Protein AF-A0A7R9GIS4-F1 (afdb_monomer)

Structure (mmCIF, N/CA/C/O backbone):
data_AF-A0A7R9GIS4-F1
#
_entry.id   AF-A0A7R9GIS4-F1
#
loop_
_atom_site.group_PDB
_atom_site.id
_atom_site.type_symbol
_atom_site.label_atom_id
_atom_site.label_alt_id
_atom_site.label_comp_id
_atom_site.label_asym_id
_atom_site.label_entity_id
_atom_site.label_seq_id
_atom_site.pdbx_PDB_ins_code
_atom_site.Cartn_x
_atom_site.Cartn_y
_atom_site.Cartn_z
_atom_site.occupancy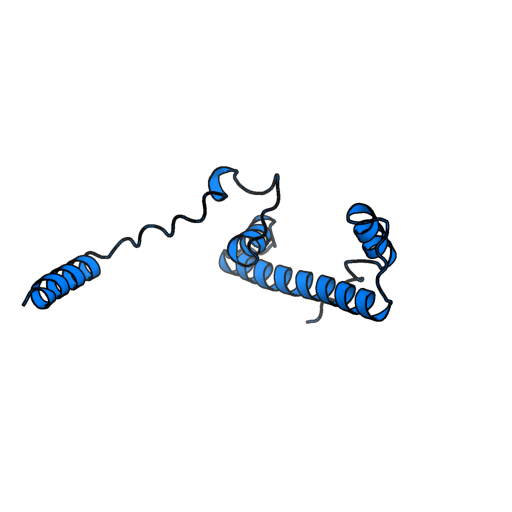
_atom_site.B_iso_or_equiv
_atom_site.auth_seq_id
_atom_site.auth_comp_id
_atom_site.auth_asym_id
_atom_site.auth_atom_id
_atom_site.pdbx_PDB_model_num
ATOM 1 N N . MET A 1 1 ? -15.256 -0.413 -6.685 1.00 41.69 1 MET A N 1
ATOM 2 C CA . MET A 1 1 ? -14.895 0.785 -7.463 1.00 41.69 1 MET A CA 1
ATOM 3 C C . MET A 1 1 ? -13.397 0.725 -7.623 1.00 41.69 1 MET A C 1
ATOM 5 O O . MET A 1 1 ? -12.714 0.930 -6.634 1.00 41.69 1 MET A O 1
ATOM 9 N N . GLY A 1 2 ? -12.916 0.296 -8.792 1.00 46.22 2 GLY A N 1
ATOM 10 C CA . GLY A 1 2 ? -11.483 0.305 -9.073 1.00 46.22 2 GLY A CA 1
ATOM 11 C C . GLY A 1 2 ? -11.052 1.757 -9.157 1.00 46.22 2 GLY A C 1
ATOM 12 O O . GLY A 1 2 ? -11.556 2.495 -10.004 1.00 46.22 2 GLY A O 1
ATOM 13 N N . LEU A 1 3 ? -10.218 2.191 -8.221 1.00 51.59 3 LEU A N 1
ATOM 14 C CA . LEU A 1 3 ? -9.534 3.460 -8.360 1.00 51.59 3 LEU A CA 1
ATOM 15 C C . LEU A 1 3 ? -8.560 3.235 -9.516 1.00 51.59 3 LEU A C 1
ATOM 17 O O . LEU A 1 3 ? -7.612 2.474 -9.379 1.00 51.59 3 LEU A O 1
ATOM 21 N N . CYS A 1 4 ? -8.835 3.805 -10.690 1.00 50.09 4 CYS A N 1
ATOM 22 C CA . CYS A 1 4 ? -7.847 3.862 -11.762 1.00 50.09 4 CYS A CA 1
ATOM 23 C C . CYS A 1 4 ? -6.740 4.821 -11.313 1.00 50.09 4 CYS A C 1
ATOM 25 O O . CYS A 1 4 ? -6.724 5.985 -11.709 1.00 50.09 4 CYS A O 1
ATOM 27 N N . PHE A 1 5 ? -5.877 4.356 -10.415 1.00 55.81 5 PHE A N 1
ATOM 28 C CA . PHE A 1 5 ? -4.623 5.018 -10.126 1.00 55.81 5 PHE A CA 1
ATOM 29 C C . PHE A 1 5 ? -3.729 4.888 -11.360 1.00 55.81 5 PHE A C 1
ATOM 31 O O . PHE A 1 5 ? -3.670 3.846 -12.015 1.00 55.81 5 PHE A O 1
ATOM 38 N N . GLU A 1 6 ? -3.049 5.978 -11.698 1.00 67.62 6 GLU A N 1
ATOM 39 C CA . GLU A 1 6 ? -1.803 5.895 -12.452 1.00 67.62 6 GLU A CA 1
ATOM 40 C C . GLU A 1 6 ? -0.885 4.903 -11.714 1.00 67.62 6 GLU A C 1
ATOM 42 O O . GLU A 1 6 ? -0.854 4.949 -10.482 1.00 67.62 6 GLU A O 1
ATOM 47 N N . LYS A 1 7 ? -0.219 3.978 -12.434 1.00 77.62 7 LYS A N 1
ATOM 48 C CA . LYS A 1 7 ? 0.615 2.919 -11.823 1.00 77.62 7 LYS A CA 1
ATOM 49 C C . LYS A 1 7 ? 1.452 3.514 -10.688 1.00 77.62 7 LYS A C 1
ATOM 51 O O . LYS A 1 7 ? 2.202 4.466 -10.921 1.00 77.62 7 LYS A O 1
ATOM 56 N N . VAL A 1 8 ? 1.336 2.959 -9.479 1.00 87.62 8 VAL A N 1
ATOM 57 C CA . VAL A 1 8 ? 1.980 3.545 -8.287 1.00 87.62 8 VAL A CA 1
ATOM 58 C C . VAL A 1 8 ? 3.502 3.435 -8.386 1.00 87.62 8 VAL A C 1
ATOM 60 O O . VAL A 1 8 ? 4.241 4.275 -7.869 1.00 87.62 8 VAL A O 1
ATOM 63 N N . LEU A 1 9 ? 3.970 2.414 -9.104 1.00 93.06 9 LEU A N 1
ATOM 64 C CA . LEU A 1 9 ? 5.369 2.184 -9.410 1.00 93.06 9 LEU A CA 1
ATOM 65 C C . LEU A 1 9 ? 5.576 2.148 -10.928 1.00 93.06 9 LEU A C 1
ATOM 67 O O . LEU A 1 9 ? 4.834 1.496 -11.660 1.00 93.06 9 LEU A O 1
ATOM 71 N N . THR A 1 10 ? 6.609 2.834 -11.416 1.00 93.75 10 THR A N 1
ATOM 72 C CA . THR A 1 10 ? 7.022 2.745 -12.823 1.00 93.75 10 THR A CA 1
ATOM 73 C C . THR A 1 10 ? 8.146 1.729 -12.989 1.00 93.75 10 THR A C 1
ATOM 75 O O . THR A 1 10 ? 8.931 1.497 -12.069 1.00 93.75 10 THR A O 1
ATOM 78 N N . ARG A 1 11 ? 8.274 1.167 -14.196 1.00 93.62 11 ARG A N 1
ATOM 79 C CA . ARG A 1 11 ? 9.338 0.210 -14.545 1.00 93.62 11 ARG A CA 1
ATOM 80 C C . ARG A 1 11 ? 10.734 0.773 -14.265 1.00 93.62 11 ARG A C 1
ATOM 82 O O . ARG A 1 11 ? 11.561 0.115 -13.650 1.00 93.62 11 ARG A O 1
ATOM 89 N N . THR A 1 12 ? 10.955 2.042 -14.613 1.00 94.44 12 THR A N 1
ATOM 90 C CA . THR A 1 12 ? 12.212 2.749 -14.327 1.00 94.44 12 THR A CA 1
ATOM 91 C C . THR A 1 12 ? 12.509 2.804 -12.829 1.00 94.44 12 THR A C 1
ATOM 93 O O . THR A 1 12 ? 13.623 2.503 -12.422 1.00 94.44 12 THR A O 1
ATOM 96 N N . ARG A 1 13 ? 11.512 3.125 -11.992 1.00 95.12 13 ARG A N 1
ATOM 97 C CA . ARG A 1 13 ? 11.702 3.178 -10.535 1.00 95.12 13 ARG A CA 1
ATOM 98 C C . ARG A 1 13 ? 11.937 1.806 -9.916 1.00 95.12 13 ARG A C 1
ATOM 100 O O . ARG A 1 13 ? 12.720 1.712 -8.978 1.00 95.12 13 ARG A O 1
ATOM 107 N N . LEU A 1 14 ? 11.294 0.762 -10.438 1.00 95.88 14 LEU A N 1
ATOM 108 C CA . LEU A 1 14 ? 11.553 -0.614 -10.013 1.00 95.88 14 LEU A CA 1
ATOM 109 C C . LEU A 1 14 ? 13.010 -1.015 -10.297 1.00 95.88 14 LEU A C 1
ATOM 111 O O . LEU A 1 14 ? 13.672 -1.569 -9.425 1.00 95.88 14 LEU A O 1
ATOM 115 N N . GLN A 1 15 ? 13.525 -0.683 -11.482 1.00 95.06 15 GLN A N 1
ATOM 116 C CA . GLN A 1 15 ? 14.914 -0.961 -11.860 1.00 95.06 15 GLN A CA 1
ATOM 117 C C . GLN A 1 15 ? 15.922 -0.142 -11.045 1.00 95.06 15 GLN A C 1
ATOM 119 O O . GLN A 1 15 ? 16.963 -0.668 -10.653 1.00 95.06 15 GLN A O 1
ATOM 124 N N . ASP A 1 16 ? 15.615 1.126 -10.758 1.00 95.44 16 ASP A N 1
ATOM 125 C CA . ASP A 1 16 ? 16.436 1.955 -9.871 1.00 95.44 16 ASP A CA 1
ATOM 126 C C . ASP A 1 16 ? 16.511 1.338 -8.463 1.00 95.44 16 ASP A C 1
ATOM 128 O O . ASP A 1 16 ? 17.602 1.193 -7.916 1.00 95.44 16 ASP A O 1
ATOM 132 N N . LEU A 1 17 ? 15.372 0.892 -7.916 1.00 95.62 17 LEU A N 1
ATOM 133 C CA . LEU A 1 17 ? 15.307 0.233 -6.610 1.00 95.62 17 LEU A CA 1
ATOM 134 C C . LEU A 1 17 ? 16.097 -1.082 -6.587 1.00 95.62 17 LEU A C 1
ATOM 136 O O . LEU A 1 17 ? 16.805 -1.354 -5.620 1.00 95.62 17 LEU A O 1
ATOM 140 N N . LEU A 1 18 ? 16.006 -1.890 -7.648 1.00 96.19 18 LEU A N 1
ATOM 141 C CA . LEU A 1 18 ? 16.783 -3.124 -7.757 1.00 96.19 18 LEU A CA 1
ATOM 142 C C . LEU A 1 18 ? 18.283 -2.831 -7.689 1.00 96.19 18 LEU A C 1
ATOM 144 O O . LEU A 1 18 ? 18.987 -3.482 -6.926 1.00 96.19 18 LEU A O 1
ATOM 148 N N . ARG A 1 19 ? 18.758 -1.806 -8.407 1.00 95.69 19 ARG A N 1
ATOM 149 C CA . ARG A 1 19 ? 20.177 -1.417 -8.414 1.00 95.69 19 ARG A CA 1
ATOM 150 C C . ARG A 1 19 ? 20.680 -0.907 -7.068 1.00 95.69 19 ARG A C 1
ATOM 152 O O . ARG A 1 19 ? 21.860 -1.073 -6.772 1.00 95.69 19 ARG A O 1
ATOM 159 N N . GLU A 1 20 ? 19.819 -0.271 -6.275 1.00 96.19 20 GLU A N 1
ATOM 160 C CA . GLU A 1 20 ? 20.156 0.141 -4.907 1.00 96.19 20 GLU A CA 1
ATOM 161 C C . GLU A 1 20 ? 20.354 -1.064 -3.971 1.00 96.19 20 GLU A C 1
ATOM 163 O O . GLU A 1 20 ? 21.141 -0.978 -3.027 1.00 96.19 20 GLU A O 1
ATOM 168 N N . ILE A 1 21 ? 19.671 -2.183 -4.238 1.00 95.31 21 ILE A N 1
ATOM 169 C CA . ILE A 1 21 ? 19.758 -3.421 -3.451 1.00 95.31 21 ILE A CA 1
ATOM 170 C C . ILE A 1 21 ? 20.905 -4.310 -3.949 1.00 95.31 21 ILE A C 1
ATOM 172 O O . ILE A 1 21 ? 21.764 -4.703 -3.159 1.00 95.31 21 ILE A O 1
ATOM 176 N N . ASP A 1 22 ? 20.916 -4.623 -5.245 1.00 95.31 22 ASP A N 1
ATOM 177 C CA . ASP A 1 22 ? 21.962 -5.384 -5.926 1.00 95.31 22 ASP A CA 1
ATOM 178 C C . ASP A 1 22 ? 22.162 -4.861 -7.364 1.00 95.31 22 ASP A C 1
ATOM 180 O O . ASP A 1 22 ? 21.307 -5.060 -8.230 1.00 95.31 22 ASP A O 1
ATOM 184 N N . PRO A 1 23 ? 23.302 -4.214 -7.668 1.00 94.38 23 PRO A N 1
ATOM 185 C CA . PRO A 1 23 ? 23.565 -3.661 -8.992 1.00 94.38 23 PRO A CA 1
ATOM 186 C C . PRO A 1 23 ? 23.832 -4.714 -10.080 1.00 94.38 23 PRO A C 1
ATOM 188 O O . PRO A 1 23 ? 23.896 -4.343 -11.252 1.00 94.38 23 PRO A O 1
ATOM 191 N N . ASN A 1 24 ? 24.036 -5.990 -9.730 1.00 94.50 24 ASN A N 1
ATOM 192 C CA . ASN A 1 24 ? 24.325 -7.049 -10.705 1.00 94.50 24 ASN A CA 1
ATOM 193 C C . ASN A 1 24 ? 23.078 -7.838 -11.126 1.00 94.50 24 ASN A C 1
ATOM 195 O O . ASN A 1 24 ? 23.111 -8.534 -12.145 1.00 94.50 24 ASN A O 1
ATOM 199 N N . GLU A 1 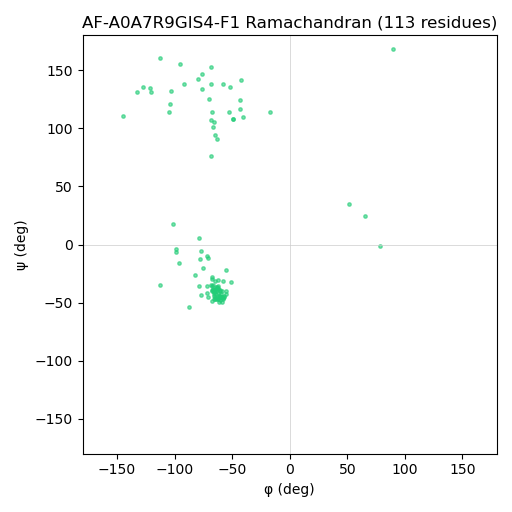25 ? 21.992 -7.729 -10.365 1.00 93.75 25 GLU A N 1
ATOM 200 C CA . GLU A 1 25 ? 20.756 -8.462 -10.613 1.00 93.75 25 GLU A CA 1
ATOM 201 C C . GLU A 1 25 ? 19.926 -7.790 -11.717 1.00 93.75 25 GLU A C 1
ATOM 203 O O . GLU A 1 25 ? 19.868 -6.563 -11.825 1.00 93.75 25 GLU A O 1
ATOM 208 N N . HIS A 1 26 ? 19.277 -8.604 -12.550 1.00 92.75 26 HIS A N 1
ATOM 209 C CA . HIS A 1 26 ? 18.383 -8.148 -13.613 1.00 92.75 26 HIS A CA 1
ATOM 210 C C . HIS A 1 26 ? 17.091 -8.959 -13.555 1.00 92.75 26 HIS A C 1
ATOM 212 O O . HIS A 1 26 ? 17.132 -10.185 -13.492 1.00 92.75 26 HIS A O 1
ATOM 218 N N . LEU A 1 27 ? 15.951 -8.273 -13.582 1.00 94.19 27 LEU A N 1
ATOM 219 C CA . LEU A 1 27 ? 14.643 -8.917 -13.604 1.00 94.19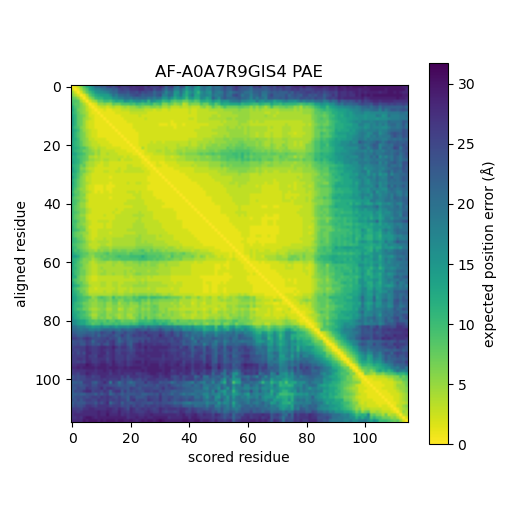 27 LEU A CA 1
ATOM 220 C C . LEU A 1 27 ? 14.190 -9.121 -15.049 1.00 94.19 27 LEU A C 1
ATOM 222 O O . LEU A 1 27 ? 14.327 -8.224 -15.880 1.00 94.19 27 LEU A O 1
ATOM 226 N N . ASP A 1 28 ? 13.620 -10.290 -15.328 1.00 96.00 28 ASP A N 1
ATOM 227 C CA . ASP A 1 28 ? 12.938 -10.545 -16.594 1.00 96.00 28 ASP A CA 1
ATOM 228 C C . ASP A 1 28 ? 11.646 -9.719 -16.686 1.00 96.00 28 ASP A C 1
ATOM 230 O O . ASP A 1 28 ? 10.996 -9.434 -15.674 1.00 96.00 28 ASP A O 1
ATOM 234 N N . ASP A 1 29 ? 11.221 -9.398 -17.910 1.00 95.19 29 ASP A N 1
ATOM 235 C CA . ASP A 1 29 ? 10.051 -8.546 -18.154 1.00 95.19 29 ASP A CA 1
ATOM 236 C C . ASP A 1 29 ? 8.768 -9.060 -17.484 1.00 95.19 29 ASP A C 1
ATOM 238 O O . ASP A 1 29 ? 7.998 -8.271 -16.932 1.00 95.19 29 ASP A O 1
ATOM 242 N N . ASP A 1 30 ? 8.551 -10.376 -17.497 1.00 95.44 30 ASP A N 1
ATOM 243 C CA . ASP A 1 30 ? 7.383 -11.003 -16.873 1.00 95.44 30 ASP A CA 1
ATOM 244 C C . ASP A 1 30 ? 7.411 -10.853 -15.344 1.00 95.44 30 ASP A C 1
ATOM 246 O O . ASP A 1 30 ? 6.372 -10.668 -14.707 1.00 95.44 30 ASP A O 1
ATOM 250 N N . VAL A 1 31 ? 8.603 -10.898 -14.741 1.00 96.31 31 VAL A N 1
ATOM 251 C CA . VAL A 1 31 ? 8.783 -10.731 -13.293 1.00 96.31 31 VAL A CA 1
ATOM 252 C C . VAL A 1 31 ? 8.551 -9.277 -12.900 1.00 96.31 31 VAL A C 1
ATOM 254 O O . VAL A 1 31 ? 7.874 -9.015 -11.904 1.00 96.31 31 VAL A O 1
ATOM 257 N N . GLU A 1 32 ? 9.055 -8.330 -13.695 1.00 95.19 32 GLU A N 1
ATOM 258 C CA . GLU A 1 32 ? 8.794 -6.907 -13.481 1.00 95.19 32 GLU A CA 1
ATOM 259 C C . GLU A 1 32 ? 7.290 -6.608 -13.503 1.00 95.19 32 GLU A C 1
ATOM 261 O O . GLU A 1 32 ? 6.793 -5.953 -12.589 1.00 95.19 32 GLU A O 1
ATOM 266 N N . GLU A 1 33 ? 6.532 -7.127 -14.476 1.00 94.50 33 GLU A N 1
ATOM 267 C CA . GLU A 1 33 ? 5.078 -6.908 -14.524 1.00 94.50 33 GLU A CA 1
ATOM 268 C C . GLU A 1 33 ? 4.350 -7.501 -13.310 1.00 94.50 33 GLU A C 1
ATOM 270 O O . GLU A 1 33 ? 3.446 -6.864 -12.764 1.00 94.50 33 GLU A O 1
ATOM 275 N N . VAL A 1 34 ? 4.766 -8.679 -12.831 1.00 96.19 34 VAL A N 1
ATOM 276 C CA . VAL A 1 34 ? 4.195 -9.280 -11.615 1.00 96.19 34 VAL A CA 1
ATOM 277 C C . VAL A 1 34 ? 4.476 -8.416 -10.385 1.00 96.19 34 VAL A C 1
ATOM 279 O O . VAL A 1 34 ? 3.575 -8.208 -9.571 1.00 96.19 34 VAL A O 1
ATOM 282 N N . LEU A 1 35 ? 5.692 -7.883 -10.243 1.00 95.88 35 LEU A N 1
ATOM 283 C CA . LEU A 1 35 ? 6.052 -7.007 -9.124 1.00 95.88 35 LEU A CA 1
ATOM 284 C C . LEU A 1 35 ? 5.317 -5.665 -9.182 1.00 95.88 35 LEU A C 1
ATOM 286 O O . LEU A 1 35 ? 4.846 -5.186 -8.150 1.00 95.88 35 LEU A O 1
ATOM 290 N N . LEU A 1 36 ? 5.171 -5.082 -10.374 1.00 94.38 36 LEU A N 1
ATOM 291 C CA . LEU A 1 36 ? 4.387 -3.863 -10.579 1.00 94.38 36 LEU A CA 1
ATOM 292 C C . LEU A 1 36 ? 2.922 -4.086 -10.181 1.00 94.38 36 LEU A C 1
ATOM 294 O O . LEU A 1 36 ? 2.376 -3.314 -9.396 1.00 94.38 36 LEU A O 1
ATOM 298 N N . GLN A 1 37 ? 2.312 -5.183 -10.638 1.00 93.81 37 GLN A N 1
ATOM 299 C CA . GLN A 1 37 ? 0.940 -5.526 -10.264 1.00 93.81 37 GLN A CA 1
ATOM 300 C C . GLN A 1 37 ? 0.804 -5.804 -8.762 1.00 93.81 37 GLN A C 1
ATOM 302 O O . GLN A 1 37 ? -0.199 -5.438 -8.149 1.00 93.81 37 GLN A O 1
ATOM 307 N N . ALA A 1 38 ? 1.799 -6.451 -8.151 1.00 94.94 38 ALA A N 1
ATOM 308 C CA . ALA A 1 38 ? 1.815 -6.691 -6.713 1.00 94.94 38 ALA A CA 1
ATOM 309 C C . ALA A 1 38 ? 1.878 -5.377 -5.919 1.00 94.94 38 ALA A C 1
ATOM 311 O O . ALA A 1 38 ? 1.199 -5.262 -4.900 1.00 94.94 38 ALA A O 1
ATOM 312 N N . ALA A 1 39 ?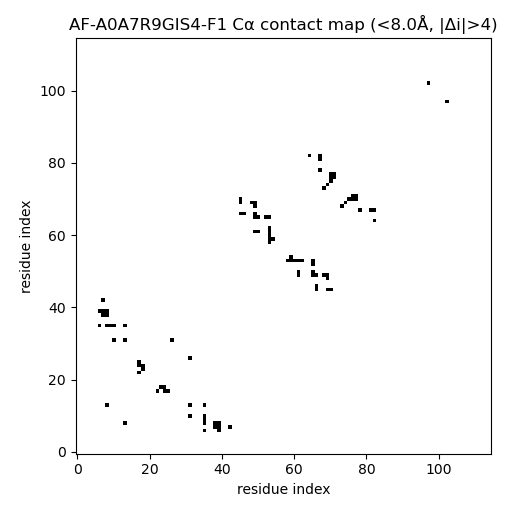 2.640 -4.386 -6.391 1.00 94.94 39 ALA A N 1
ATOM 313 C CA . ALA A 1 39 ? 2.707 -3.063 -5.776 1.00 94.94 39 ALA A CA 1
ATOM 314 C C . ALA A 1 39 ? 1.364 -2.323 -5.859 1.00 94.94 39 ALA A C 1
ATOM 316 O O . ALA A 1 39 ? 0.903 -1.789 -4.849 1.00 94.94 39 ALA A O 1
ATOM 317 N N . ASP A 1 40 ? 0.708 -2.344 -7.022 1.00 93.31 40 ASP A N 1
ATOM 318 C CA . ASP A 1 40 ? -0.613 -1.730 -7.190 1.00 93.31 40 ASP A CA 1
ATOM 319 C C . ASP A 1 40 ? -1.655 -2.407 -6.274 1.00 93.31 40 ASP A C 1
ATOM 321 O O . ASP A 1 40 ? -2.348 -1.735 -5.507 1.00 93.31 40 ASP A O 1
ATOM 325 N N . ASN A 1 41 ? -1.690 -3.746 -6.253 1.00 93.38 41 ASN A N 1
ATOM 326 C CA . ASN A 1 41 ? -2.588 -4.509 -5.376 1.00 93.38 41 ASN A CA 1
ATOM 327 C C . ASN A 1 41 ? -2.328 -4.226 -3.889 1.00 93.38 41 ASN A C 1
ATOM 329 O O . ASN A 1 41 ? -3.264 -4.128 -3.098 1.00 93.38 41 ASN A O 1
ATOM 333 N N . PHE A 1 42 ? -1.059 -4.100 -3.496 1.00 94.06 42 PHE A N 1
ATOM 334 C CA . PHE A 1 42 ? -0.683 -3.781 -2.123 1.00 94.06 42 PHE A CA 1
ATOM 335 C C . PHE A 1 42 ? -1.251 -2.427 -1.687 1.00 94.06 42 PHE A C 1
ATOM 337 O O . PHE A 1 42 ? -1.796 -2.310 -0.589 1.00 94.06 42 PHE A O 1
ATOM 344 N N . VAL A 1 43 ? -1.150 -1.410 -2.545 1.00 93.81 43 VAL A N 1
ATOM 345 C CA . VAL A 1 43 ? -1.662 -0.066 -2.253 1.00 93.81 43 VAL A CA 1
ATOM 346 C C . VAL A 1 43 ? -3.181 -0.093 -2.128 1.00 93.81 43 VAL A C 1
ATOM 348 O O . VAL A 1 43 ? -3.706 0.425 -1.144 1.00 93.81 43 VAL A O 1
ATOM 351 N N . ASP A 1 44 ? -3.881 -0.744 -3.056 1.00 93.12 44 ASP A N 1
ATOM 352 C CA . ASP A 1 44 ? -5.340 -0.874 -3.003 1.00 93.12 44 ASP A CA 1
ATOM 353 C C . ASP A 1 44 ? -5.809 -1.568 -1.716 1.00 93.12 44 ASP A C 1
ATOM 355 O O . ASP A 1 44 ? -6.715 -1.079 -1.031 1.00 93.12 44 ASP A O 1
ATOM 359 N N . ASP A 1 45 ? -5.147 -2.660 -1.332 1.00 94.00 45 ASP A N 1
ATOM 360 C CA . ASP A 1 45 ? -5.443 -3.391 -0.102 1.00 94.00 45 ASP A CA 1
ATOM 361 C C . ASP A 1 45 ? -5.218 -2.528 1.145 1.00 94.00 45 ASP A C 1
ATOM 363 O O . ASP A 1 45 ? -6.072 -2.479 2.040 1.00 94.00 45 ASP A O 1
ATOM 367 N N . VAL A 1 46 ? -4.083 -1.824 1.219 1.00 95.31 46 VAL A N 1
ATOM 368 C CA . VAL A 1 46 ? -3.755 -0.951 2.353 1.00 95.31 46 VAL A CA 1
ATOM 369 C C . VAL A 1 46 ? -4.750 0.199 2.451 1.00 95.31 46 VAL A C 1
ATOM 371 O O . VAL A 1 46 ? -5.283 0.455 3.533 1.00 95.31 46 VAL A O 1
ATOM 374 N N . ILE A 1 47 ? -5.045 0.870 1.337 1.00 94.94 47 ILE A N 1
ATOM 375 C CA . ILE A 1 47 ? -5.958 2.013 1.304 1.00 94.94 47 ILE A CA 1
ATOM 376 C C . ILE A 1 47 ? -7.382 1.583 1.637 1.00 94.94 47 ILE A C 1
ATOM 378 O O . ILE A 1 47 ? -8.045 2.273 2.414 1.00 94.94 47 ILE A O 1
ATOM 382 N N . SER A 1 48 ? -7.852 0.439 1.132 1.00 95.25 48 SER A N 1
ATOM 383 C CA . SER A 1 48 ? -9.186 -0.068 1.463 1.00 95.25 48 SER A CA 1
ATOM 384 C C . SER A 1 48 ? -9.329 -0.289 2.969 1.00 95.25 48 SER A C 1
ATOM 386 O O . SER A 1 48 ? -10.269 0.215 3.587 1.00 95.25 48 SER A O 1
ATOM 388 N N . ARG A 1 49 ? -8.362 -0.976 3.588 1.00 95.25 49 ARG A N 1
ATOM 389 C CA . ARG A 1 49 ? -8.383 -1.254 5.033 1.00 95.25 49 ARG A CA 1
ATOM 390 C C . ARG A 1 49 ? -8.226 0.016 5.867 1.00 95.25 49 ARG A C 1
ATOM 392 O O . ARG A 1 49 ? -8.914 0.174 6.873 1.00 95.25 49 ARG A O 1
ATOM 399 N N . ALA A 1 50 ? -7.370 0.940 5.442 1.00 95.81 50 ALA A N 1
ATOM 400 C CA . ALA A 1 50 ? -7.187 2.215 6.124 1.00 95.81 50 ALA A CA 1
ATOM 401 C C . ALA A 1 50 ? -8.455 3.089 6.036 1.00 95.81 50 ALA A C 1
ATOM 403 O O . ALA A 1 50 ? -8.862 3.695 7.025 1.00 95.81 50 ALA A O 1
ATOM 404 N N . CYS A 1 51 ? -9.159 3.089 4.900 1.00 96.50 51 CYS A N 1
ATOM 405 C CA . CYS A 1 51 ? -10.458 3.756 4.775 1.00 96.50 51 CYS A CA 1
ATOM 406 C C . CYS A 1 51 ? -11.517 3.147 5.702 1.00 96.50 51 CYS A C 1
ATOM 408 O O . CYS A 1 51 ? -12.348 3.876 6.249 1.00 96.50 51 CYS A O 1
ATOM 410 N N . ASP A 1 52 ? -11.503 1.829 5.898 1.00 96.00 52 ASP A N 1
ATOM 411 C CA . ASP A 1 52 ? -12.415 1.171 6.833 1.00 96.00 52 ASP A CA 1
ATOM 412 C C . ASP A 1 52 ? -12.105 1.541 8.291 1.00 96.00 52 ASP A C 1
ATOM 414 O O . ASP A 1 52 ? -13.031 1.770 9.074 1.00 96.00 52 ASP A O 1
ATOM 418 N N . LEU A 1 53 ? -10.828 1.714 8.647 1.00 95.38 53 LEU A N 1
ATOM 419 C CA . LEU A 1 53 ? -10.419 2.237 9.955 1.00 95.38 53 LEU A CA 1
ATOM 420 C C . LEU A 1 53 ? -10.841 3.698 10.164 1.00 95.38 53 LEU A C 1
ATOM 422 O O . LEU A 1 53 ? -11.413 4.022 11.210 1.00 95.38 53 LEU A O 1
ATOM 426 N N . ALA A 1 54 ? -10.656 4.552 9.154 1.00 96.81 54 ALA A N 1
ATOM 427 C CA . ALA A 1 54 ? -11.093 5.947 9.200 1.00 96.81 54 ALA A CA 1
ATOM 428 C C . ALA A 1 54 ? -12.605 6.040 9.472 1.00 96.81 54 ALA A C 1
ATOM 430 O O . ALA A 1 54 ? -13.050 6.766 10.367 1.00 96.81 54 ALA A O 1
ATOM 431 N N . LYS A 1 55 ? -13.405 5.221 8.774 1.00 96.38 55 LYS A N 1
ATOM 432 C CA . LYS A 1 55 ? -14.854 5.110 9.011 1.00 96.38 55 LYS A CA 1
ATOM 433 C C . LYS A 1 55 ? -15.174 4.552 10.398 1.00 96.38 55 LYS A C 1
ATOM 435 O O . LYS A 1 55 ? -16.105 5.035 11.040 1.00 96.38 55 LYS A O 1
ATOM 440 N N . HIS A 1 56 ? -14.420 3.562 10.881 1.00 95.81 56 HIS A N 1
ATOM 441 C CA . HIS A 1 56 ? -14.643 2.938 12.188 1.00 95.81 56 HIS A CA 1
ATOM 442 C C . HIS A 1 56 ? -14.516 3.945 13.343 1.00 95.81 56 HIS A C 1
ATOM 444 O O . HIS A 1 56 ? -15.343 3.945 14.257 1.00 95.81 56 HIS A O 1
ATOM 450 N N . ARG A 1 57 ? -13.553 4.874 13.276 1.00 94.31 57 ARG A N 1
ATOM 451 C CA . ARG A 1 57 ? -13.444 5.980 14.248 1.00 94.31 57 ARG A CA 1
ATOM 452 C C . ARG A 1 57 ? -14.421 7.137 13.996 1.00 94.31 57 ARG A C 1
ATOM 454 O O . ARG A 1 57 ? -14.377 8.128 14.720 1.00 94.31 57 ARG A O 1
ATOM 461 N N . LYS A 1 58 ? -15.329 6.996 13.020 1.00 95.00 58 LYS A N 1
ATOM 462 C CA . LYS A 1 58 ? -16.292 8.013 12.555 1.00 95.00 58 LYS A CA 1
ATOM 463 C C . LYS A 1 58 ? -15.627 9.238 11.910 1.00 95.00 58 LYS A C 1
ATOM 465 O O . LYS A 1 58 ? -16.214 10.318 11.900 1.00 95.00 58 LYS A O 1
ATOM 470 N N . GLY A 1 59 ? -14.415 9.073 11.381 1.00 93.81 59 GLY A N 1
ATOM 471 C CA . GLY A 1 59 ? -13.729 10.086 10.588 1.00 93.81 59 GLY A CA 1
ATOM 472 C C . GLY A 1 59 ? -14.308 10.174 9.176 1.00 93.81 59 GLY A C 1
ATOM 473 O O . GLY A 1 59 ? -14.750 9.180 8.600 1.00 93.81 59 GLY A O 1
ATOM 474 N N . THR A 1 60 ? -14.307 11.378 8.609 1.00 93.94 60 THR A N 1
ATOM 475 C CA . THR A 1 60 ? -14.686 11.634 7.207 1.00 93.94 60 THR A CA 1
ATOM 476 C C . THR A 1 60 ? -13.472 11.765 6.287 1.00 93.94 60 THR A C 1
ATOM 478 O O . THR A 1 60 ? -13.627 11.845 5.071 1.00 93.94 60 THR A O 1
ATOM 481 N N . THR A 1 61 ? -12.270 11.773 6.862 1.00 95.38 61 THR A N 1
ATOM 482 C CA . THR A 1 61 ? -10.989 11.943 6.177 1.00 95.38 61 THR A CA 1
ATOM 483 C C . THR A 1 61 ? -10.045 10.810 6.554 1.00 95.38 61 THR A C 1
ATOM 485 O O . THR A 1 61 ? -9.938 10.464 7.731 1.00 95.38 61 THR A O 1
ATOM 488 N N . LEU A 1 62 ? -9.350 10.254 5.562 1.00 95.12 62 LEU A N 1
ATOM 489 C CA . LEU A 1 62 ? -8.272 9.294 5.783 1.00 95.12 62 LEU A CA 1
ATOM 490 C C . LEU A 1 62 ? -7.067 10.019 6.396 1.00 95.12 62 LEU A C 1
ATOM 492 O O . LEU A 1 62 ? -6.586 10.998 5.826 1.00 95.12 62 LEU A O 1
ATOM 496 N N . GLU A 1 63 ? -6.579 9.550 7.541 1.00 93.56 63 GLU A N 1
ATOM 497 C CA . GLU A 1 63 ? -5.400 10.102 8.211 1.00 93.56 63 GLU A CA 1
ATOM 498 C C . GLU A 1 63 ? -4.231 9.113 8.198 1.00 93.56 63 GLU A C 1
ATOM 500 O O . GLU A 1 63 ? -4.402 7.902 8.062 1.00 93.56 63 GLU A O 1
ATOM 505 N N . ALA A 1 64 ? -3.013 9.625 8.403 1.00 92.44 64 ALA A N 1
ATOM 506 C CA . ALA A 1 64 ? -1.804 8.801 8.446 1.00 92.44 64 ALA A CA 1
ATOM 507 C C . ALA A 1 64 ? -1.866 7.703 9.525 1.00 92.44 64 ALA A C 1
ATOM 509 O O . ALA A 1 64 ? -1.324 6.621 9.326 1.00 92.44 64 ALA A O 1
ATOM 510 N N . GLN A 1 65 ? -2.556 7.954 10.644 1.00 91.12 65 GLN A N 1
ATOM 511 C CA . GLN A 1 65 ? -2.746 6.962 11.708 1.00 91.12 65 GLN A CA 1
ATOM 512 C C . GLN A 1 65 ? -3.532 5.734 11.228 1.00 91.12 65 GLN A C 1
ATOM 514 O O . GLN A 1 65 ? -3.214 4.618 11.632 1.00 91.12 65 GLN A O 1
ATOM 519 N N . ASP A 1 66 ? -4.509 5.925 10.334 1.00 94.00 66 ASP A N 1
ATOM 520 C CA . ASP A 1 66 ? -5.308 4.831 9.780 1.00 94.00 66 ASP A CA 1
ATOM 521 C C . ASP A 1 66 ? -4.422 3.898 8.930 1.00 94.00 66 ASP A C 1
ATOM 523 O O . ASP A 1 66 ? -4.517 2.677 9.030 1.00 94.00 66 ASP A O 1
ATOM 527 N N . VAL A 1 67 ? -3.500 4.470 8.145 1.00 94.69 67 VAL A N 1
ATOM 528 C CA . VAL A 1 67 ? -2.533 3.715 7.327 1.00 94.69 67 VAL A CA 1
ATOM 529 C C . VAL A 1 67 ? -1.481 3.027 8.198 1.00 94.69 67 VAL A C 1
ATOM 531 O O . VAL A 1 67 ? -1.203 1.842 8.010 1.00 94.69 67 VAL A O 1
ATOM 534 N N . LEU A 1 68 ? -0.919 3.739 9.181 1.00 92.50 68 LEU A N 1
ATOM 535 C CA . LEU A 1 68 ? 0.097 3.190 10.087 1.00 92.50 68 LEU A CA 1
ATOM 536 C C . LEU A 1 68 ? -0.418 1.971 10.853 1.00 92.50 68 LEU A C 1
ATOM 538 O O . LEU A 1 68 ? 0.308 0.986 10.976 1.00 92.50 68 LEU A O 1
ATOM 542 N N . LEU A 1 69 ? -1.678 1.999 11.295 1.00 90.81 69 LEU A N 1
ATOM 543 C CA . LEU A 1 69 ? -2.287 0.879 12.005 1.00 90.81 69 LEU A CA 1
ATOM 544 C C . LEU A 1 69 ? -2.406 -0.380 11.125 1.00 90.81 69 LEU A C 1
ATOM 546 O O . LEU A 1 69 ? -2.198 -1.490 11.618 1.00 90.81 69 LEU A O 1
ATOM 550 N N . VAL A 1 70 ? -2.686 -0.233 9.823 1.00 93.69 70 VAL A N 1
ATOM 551 C CA . VAL A 1 70 ? -2.689 -1.364 8.873 1.00 93.69 70 VAL A CA 1
ATOM 552 C C . VAL A 1 70 ? -1.276 -1.911 8.677 1.00 93.69 70 VAL A C 1
ATOM 554 O O . VAL A 1 70 ? -1.064 -3.121 8.790 1.00 93.69 70 VAL A O 1
ATOM 557 N N . LEU A 1 71 ? -0.305 -1.029 8.418 1.00 92.88 71 LEU A N 1
ATOM 558 C CA . LEU A 1 71 ? 1.083 -1.415 8.151 1.00 92.88 71 LEU A CA 1
ATOM 559 C C . LEU A 1 71 ? 1.708 -2.145 9.347 1.00 92.88 71 LEU A C 1
ATOM 561 O O . LEU A 1 71 ? 2.235 -3.246 9.196 1.00 92.88 71 LEU A O 1
ATOM 565 N N . GLN A 1 72 ? 1.590 -1.577 10.544 1.00 89.38 72 GLN A N 1
ATOM 566 C CA . GLN A 1 72 ? 2.205 -2.135 11.747 1.00 89.38 72 GLN A CA 1
ATOM 567 C C . GLN A 1 72 ? 1.424 -3.338 12.281 1.00 89.38 72 GLN A C 1
ATOM 569 O O . GLN A 1 72 ? 2.017 -4.354 12.635 1.00 89.38 72 GLN A O 1
ATOM 574 N N . GLY A 1 73 ? 0.091 -3.246 12.321 1.00 84.19 73 GLY A N 1
ATOM 575 C CA . GLY A 1 73 ? -0.751 -4.260 12.951 1.00 84.19 73 GLY A CA 1
ATOM 576 C C . GLY A 1 73 ? -0.977 -5.509 12.102 1.00 84.19 73 GLY A C 1
ATOM 577 O O . GLY A 1 73 ? -1.081 -6.603 12.652 1.00 84.19 73 GLY A O 1
ATOM 578 N N . GLN A 1 74 ? -1.079 -5.369 10.778 1.00 85.38 74 GLN A N 1
ATOM 579 C CA . GLN A 1 74 ? -1.461 -6.480 9.895 1.00 85.38 74 GLN A CA 1
ATOM 580 C C . GLN A 1 74 ? -0.336 -6.928 8.970 1.00 85.38 74 GLN A C 1
ATOM 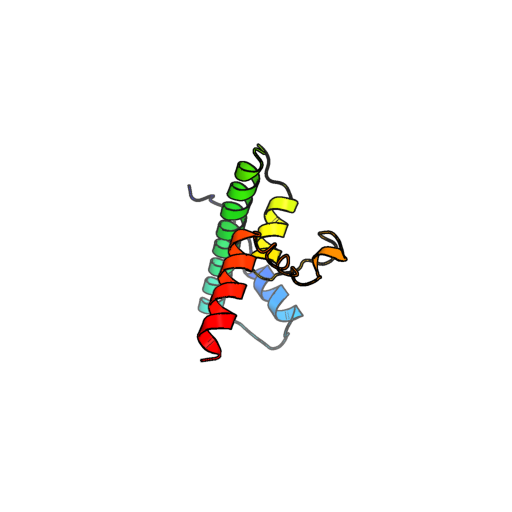582 O O . GLN A 1 74 ? -0.234 -8.114 8.669 1.00 85.38 74 GLN A O 1
ATOM 587 N N . LEU A 1 75 ? 0.488 -5.988 8.510 1.00 86.88 75 LEU A N 1
ATOM 588 C CA . LEU A 1 75 ? 1.566 -6.262 7.560 1.00 86.88 75 LEU A CA 1
ATOM 589 C C . LEU A 1 75 ? 2.929 -6.409 8.245 1.00 86.88 75 LEU A C 1
ATOM 591 O O . LEU A 1 75 ? 3.906 -6.750 7.584 1.00 86.88 75 LEU A O 1
ATOM 595 N N . ASN A 1 76 ? 2.988 -6.195 9.565 1.00 87.62 76 ASN A N 1
ATOM 596 C CA . ASN A 1 76 ? 4.208 -6.247 10.371 1.00 87.62 76 ASN A CA 1
ATOM 597 C C . ASN A 1 76 ? 5.334 -5.369 9.784 1.00 87.62 76 ASN A C 1
ATOM 599 O O . ASN A 1 76 ? 6.515 -5.710 9.849 1.00 87.62 76 ASN A O 1
ATOM 603 N N . MET A 1 77 ? 4.946 -4.239 9.188 1.00 89.56 77 MET A N 1
ATOM 604 C CA . MET A 1 77 ? 5.836 -3.239 8.614 1.00 89.56 77 MET A CA 1
ATOM 605 C C . MET A 1 77 ? 5.915 -2.048 9.556 1.00 89.56 77 MET A C 1
ATOM 607 O O . MET A 1 77 ? 4.909 -1.395 9.839 1.00 89.56 77 MET A O 1
ATOM 611 N N . TRP A 1 78 ? 7.122 -1.737 10.018 1.00 87.31 78 TRP A N 1
ATOM 612 C CA . TRP A 1 78 ? 7.363 -0.531 10.793 1.00 87.31 78 TRP A CA 1
ATOM 613 C C . TRP A 1 78 ? 8.040 0.541 9.942 1.00 87.31 78 TRP A C 1
ATOM 615 O O . TRP A 1 78 ? 9.032 0.268 9.269 1.00 87.31 78 TRP A O 1
ATOM 625 N N . ILE A 1 79 ? 7.506 1.764 9.997 1.00 86.31 79 ILE A N 1
ATOM 626 C CA . ILE A 1 79 ? 8.025 2.913 9.257 1.00 86.31 79 ILE A CA 1
ATOM 627 C C . ILE A 1 79 ? 8.777 3.836 10.230 1.00 86.31 79 ILE A C 1
ATOM 629 O O . ILE A 1 79 ? 8.146 4.443 11.101 1.00 86.31 79 ILE A O 1
ATOM 633 N N . PRO A 1 80 ? 10.107 3.987 10.087 1.00 84.25 80 PRO A N 1
ATOM 634 C CA . PRO A 1 80 ? 10.880 4.907 10.907 1.00 84.25 80 PRO A CA 1
ATOM 635 C C . PRO A 1 80 ? 10.402 6.352 10.808 1.00 84.25 80 PRO A C 1
ATOM 637 O O . PRO A 1 80 ? 10.101 6.849 9.727 1.00 84.25 80 PRO A O 1
ATOM 640 N N . GLY A 1 81 ? 10.356 7.043 11.949 1.00 83.00 81 GLY A N 1
ATOM 641 C CA . GLY A 1 81 ? 9.911 8.439 12.022 1.00 83.00 81 GLY A CA 1
ATOM 642 C C . GLY A 1 81 ? 8.391 8.632 11.986 1.00 83.00 81 GLY A C 1
ATOM 643 O O . GLY A 1 8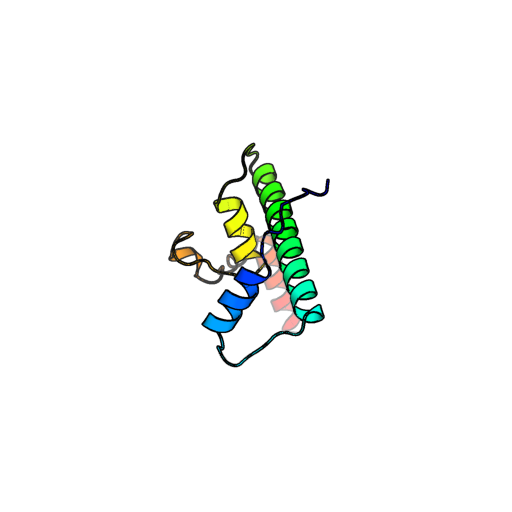1 ? 7.936 9.766 12.117 1.00 83.00 81 GLY A O 1
ATOM 644 N N . TYR A 1 82 ? 7.609 7.553 11.870 1.00 76.06 82 TYR A N 1
ATOM 645 C CA . TYR A 1 82 ? 6.150 7.578 11.926 1.00 76.06 82 TYR A CA 1
ATOM 646 C C . TYR A 1 82 ? 5.628 6.699 13.080 1.00 76.06 82 TYR A C 1
ATOM 648 O O . TYR A 1 82 ? 6.030 5.547 13.239 1.00 76.06 82 TYR A O 1
ATOM 656 N N . GLY A 1 83 ? 4.712 7.246 13.887 1.00 68.00 83 GLY A N 1
ATOM 657 C CA . GLY A 1 83 ? 4.205 6.613 15.115 1.00 68.00 83 GLY A CA 1
ATOM 658 C C . GLY A 1 83 ? 5.017 6.967 16.369 1.00 68.00 83 GLY A C 1
ATOM 659 O O . GLY A 1 83 ? 6.094 7.559 16.291 1.00 68.00 83 GLY A O 1
ATOM 660 N N . SER A 1 84 ? 4.491 6.634 17.550 1.00 61.09 84 SER A N 1
ATOM 661 C CA . SER A 1 84 ? 5.207 6.844 18.815 1.00 61.09 84 SER A CA 1
ATOM 662 C C . SER A 1 84 ? 6.287 5.775 18.986 1.00 61.09 84 SER A C 1
ATOM 664 O O . SER A 1 84 ? 6.018 4.588 18.827 1.00 61.09 84 SER A O 1
ATOM 666 N N . ALA A 1 85 ? 7.506 6.169 19.368 1.00 56.22 85 ALA A N 1
ATOM 667 C CA . ALA A 1 85 ? 8.626 5.241 19.584 1.00 56.22 85 ALA A CA 1
ATOM 668 C C . ALA A 1 85 ? 8.314 4.113 20.598 1.00 56.22 85 ALA A C 1
ATOM 670 O O . ALA A 1 85 ? 8.948 3.060 20.566 1.00 56.22 85 ALA A O 1
ATOM 671 N N . GLU A 1 86 ? 7.322 4.311 21.471 1.00 54.09 86 GLU A N 1
ATOM 672 C CA . GLU A 1 86 ? 6.852 3.328 22.455 1.00 54.09 86 GLU A CA 1
ATOM 673 C C . GLU A 1 86 ? 6.000 2.189 21.863 1.00 54.09 86 GLU A C 1
ATOM 675 O O . GLU A 1 86 ? 5.908 1.127 22.478 1.00 54.09 86 GLU A O 1
ATOM 680 N N . GLU A 1 87 ? 5.421 2.363 20.672 1.00 54.12 87 GLU A N 1
ATOM 681 C CA . GLU A 1 87 ? 4.486 1.408 20.046 1.00 54.12 87 GLU A CA 1
ATOM 682 C C . GLU A 1 87 ? 5.192 0.192 19.415 1.00 54.12 87 GLU A C 1
ATOM 684 O O . GLU A 1 87 ? 4.589 -0.842 19.149 1.00 54.12 87 GLU A O 1
ATOM 689 N N . HIS A 1 88 ? 6.516 0.273 19.276 1.00 55.97 88 HIS A N 1
ATOM 690 C CA . HIS A 1 88 ? 7.394 -0.831 18.886 1.00 55.97 88 HIS A CA 1
ATOM 691 C C . HIS A 1 88 ? 7.609 -1.905 19.937 1.00 55.97 88 HIS A C 1
ATOM 693 O O . HIS A 1 88 ? 8.218 -2.944 19.660 1.00 55.97 88 HIS A O 1
ATOM 699 N N . GLN A 1 89 ? 7.167 -1.657 21.164 1.00 51.38 89 GLN A N 1
ATOM 700 C CA . GLN A 1 89 ? 7.038 -2.750 22.097 1.00 51.38 89 GLN A CA 1
ATOM 701 C C . GLN A 1 89 ? 5.931 -3.623 21.528 1.00 51.38 89 GLN A C 1
ATOM 703 O O . GLN A 1 89 ? 4.765 -3.258 21.663 1.00 51.38 89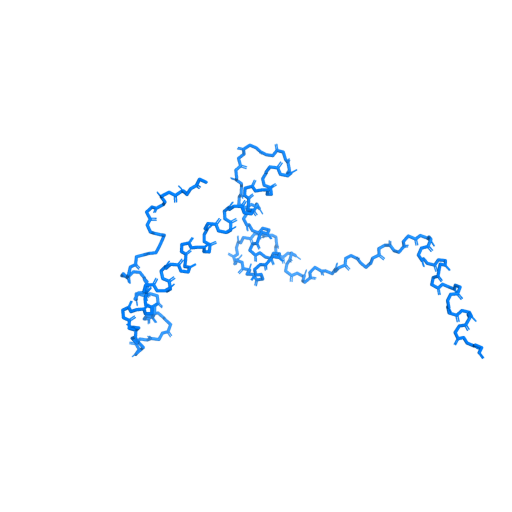 GLN A O 1
ATOM 708 N N . VAL A 1 90 ? 6.335 -4.727 20.869 1.00 51.78 90 VAL A N 1
ATOM 709 C CA . VAL A 1 90 ? 5.520 -5.900 20.500 1.00 51.78 90 VAL A CA 1
ATOM 710 C C . VAL A 1 90 ? 4.274 -5.830 21.349 1.00 51.78 90 VAL A C 1
ATOM 712 O O . VAL A 1 90 ? 4.484 -5.862 22.571 1.00 51.78 90 VAL A O 1
ATOM 715 N N . PRO A 1 91 ? 3.063 -5.618 20.787 1.00 52.28 91 PRO A N 1
ATOM 716 C CA . PRO A 1 91 ? 1.897 -5.332 21.597 1.00 52.28 91 PRO A CA 1
ATOM 717 C C . PRO A 1 91 ? 1.892 -6.405 22.661 1.00 52.28 91 PRO A C 1
ATOM 719 O O . PRO A 1 91 ? 1.741 -7.592 22.357 1.00 52.28 91 PRO A O 1
ATOM 722 N N . LYS A 1 92 ? 2.216 -6.004 23.898 1.00 49.34 92 LYS A N 1
ATOM 723 C CA . LYS A 1 92 ? 2.116 -6.889 25.041 1.00 49.34 92 LYS A CA 1
ATOM 724 C C . LYS A 1 92 ? 0.635 -7.088 25.064 1.00 49.34 92 LYS A C 1
ATOM 726 O O . LYS A 1 92 ? -0.065 -6.197 25.537 1.00 49.34 92 LYS A O 1
ATOM 731 N N . MET A 1 93 ? 0.189 -8.168 24.420 1.00 47.09 93 MET A N 1
ATOM 732 C CA . MET A 1 93 ? -1.194 -8.583 24.356 1.00 47.09 93 MET A CA 1
ATOM 733 C C . MET A 1 93 ? -1.690 -8.322 25.761 1.00 47.09 93 MET A C 1
ATOM 735 O O . MET A 1 93 ? -1.101 -8.926 26.668 1.00 47.09 93 MET A O 1
ATOM 739 N N . PRO A 1 94 ? -2.559 -7.305 25.964 1.00 51.62 94 PRO A N 1
ATOM 740 C CA . PRO A 1 94 ? -2.835 -6.800 27.295 1.00 51.62 94 PRO A CA 1
ATOM 741 C C . PRO A 1 94 ? -3.208 -8.039 28.060 1.00 51.62 94 PRO A C 1
ATOM 743 O O . PRO A 1 94 ? -4.119 -8.740 27.611 1.00 51.62 94 PRO A O 1
ATOM 746 N N . SER A 1 95 ? -2.369 -8.398 29.041 1.00 52.50 95 SER A N 1
ATOM 747 C CA . SER A 1 95 ? -2.417 -9.702 29.687 1.00 52.50 95 SER A CA 1
ATOM 748 C C . SER A 1 95 ? -3.868 -9.886 30.035 1.00 52.50 95 SER A C 1
ATOM 750 O O . SER A 1 95 ? -4.373 -9.072 30.810 1.00 52.50 95 SER A O 1
ATOM 752 N N . GLN A 1 96 ? -4.544 -10.790 29.299 1.00 56.12 96 GLN A N 1
ATOM 753 C CA . GLN A 1 96 ? -5.999 -10.737 29.147 1.00 56.12 96 GLN A CA 1
ATOM 754 C C . GLN A 1 96 ? -6.539 -10.443 30.523 1.00 56.12 96 GLN A C 1
ATOM 756 O O . GLN A 1 96 ? -6.216 -11.198 31.449 1.00 56.12 96 GLN A O 1
ATOM 761 N N . SER A 1 97 ? -7.194 -9.292 30.698 1.00 57.91 97 SER A N 1
ATOM 762 C CA . SER A 1 97 ? -7.756 -8.928 31.984 1.00 57.91 97 SER A CA 1
ATOM 763 C C . SER A 1 97 ? -8.792 -10.004 32.242 1.00 57.91 97 SER A C 1
ATOM 765 O O . SER A 1 97 ? -9.900 -9.997 31.717 1.00 57.91 97 SER A O 1
ATOM 767 N N . THR A 1 98 ? -8.339 -11.063 32.909 1.00 62.62 98 THR A N 1
ATOM 768 C CA . THR A 1 98 ? -9.108 -12.276 33.076 1.00 62.62 98 THR A CA 1
ATOM 769 C C . THR A 1 98 ? -10.260 -11.821 33.930 1.00 62.62 98 THR A C 1
ATOM 771 O O . THR A 1 98 ? -10.064 -11.511 35.106 1.00 62.62 98 THR A O 1
ATOM 774 N N . SER A 1 99 ? -11.433 -11.695 33.304 1.00 80.44 99 SER A N 1
ATOM 775 C CA . SER A 1 99 ? -12.675 -11.421 34.009 1.00 80.44 99 SER A CA 1
ATOM 776 C C . SER A 1 99 ? -12.688 -12.290 35.263 1.00 80.44 99 SER A C 1
ATOM 778 O O . SER A 1 99 ? -12.221 -13.435 35.226 1.00 80.44 99 SER A O 1
ATOM 780 N N . GLU A 1 100 ? -13.182 -11.773 36.384 1.00 82.81 100 GLU A N 1
ATOM 781 C CA . GLU A 1 100 ? -13.238 -12.551 37.624 1.00 82.81 100 GLU A CA 1
ATOM 782 C C . GLU A 1 100 ? -13.909 -13.916 37.398 1.00 82.81 100 GLU A C 1
ATOM 784 O O . GLU A 1 100 ? -13.448 -14.924 37.932 1.00 82.81 100 GLU A O 1
ATOM 789 N N . ALA A 1 101 ? -14.879 -13.986 36.478 1.00 82.88 101 ALA A N 1
ATOM 790 C CA . ALA A 1 101 ? -15.485 -15.229 36.011 1.00 82.88 101 ALA A CA 1
ATOM 791 C C . ALA A 1 101 ? -14.476 -16.201 35.361 1.00 82.88 101 ALA A C 1
ATOM 793 O O . ALA A 1 101 ? -14.500 -17.401 35.632 1.00 82.88 101 ALA A O 1
ATOM 794 N N . HIS A 1 102 ? -13.557 -15.714 34.525 1.00 83.94 102 HIS A N 1
ATOM 795 C CA . HIS A 1 102 ? -12.481 -16.523 33.944 1.00 83.94 102 HIS A CA 1
ATOM 796 C C . HIS A 1 102 ? -11.501 -17.014 35.021 1.00 83.94 102 HIS A C 1
ATOM 798 O O . HIS A 1 102 ? -11.124 -18.188 35.024 1.00 83.94 102 HIS A O 1
ATOM 804 N N . ARG A 1 103 ? -11.126 -16.150 35.977 1.00 86.25 103 ARG A N 1
ATOM 805 C CA . ARG A 1 103 ? -10.257 -16.534 37.107 1.00 86.25 103 ARG A CA 1
ATOM 806 C C . ARG A 1 103 ? -10.892 -17.637 37.953 1.00 86.25 103 ARG A C 1
ATOM 808 O O . ARG A 1 103 ? -10.227 -18.623 38.271 1.00 86.25 103 ARG A O 1
ATOM 815 N N . GLN A 1 104 ? -12.182 -17.505 38.261 1.00 89.06 104 GLN A N 1
ATOM 816 C CA . GLN A 1 104 ? -12.951 -18.502 39.009 1.00 89.06 104 GLN A CA 1
ATOM 817 C C . GLN A 1 104 ? -13.032 -19.842 38.261 1.00 89.06 104 GLN A C 1
ATOM 819 O O . GLN A 1 104 ? -12.757 -20.888 38.852 1.00 89.06 104 GLN A O 1
ATOM 824 N N . ARG A 1 105 ? -13.321 -19.826 36.950 1.00 89.31 105 ARG A N 1
ATOM 825 C CA . ARG A 1 105 ? -13.340 -21.039 36.109 1.00 89.31 105 ARG A CA 1
ATOM 826 C C . ARG A 1 105 ? -11.992 -21.762 36.117 1.00 89.31 105 ARG A C 1
ATOM 828 O O . ARG A 1 105 ? -11.946 -22.967 36.355 1.00 89.31 105 ARG A O 1
ATOM 835 N N . MET A 1 106 ? -10.891 -21.031 35.932 1.00 89.12 106 MET A N 1
ATOM 836 C CA . MET A 1 106 ? -9.540 -21.604 35.965 1.00 89.12 106 MET A CA 1
ATOM 837 C C . MET A 1 106 ? -9.190 -22.213 37.332 1.00 89.12 106 MET A C 1
ATOM 839 O O . MET A 1 106 ? -8.550 -23.265 37.394 1.00 89.12 106 MET A O 1
ATOM 843 N N . ALA A 1 107 ? -9.624 -21.593 38.434 1.00 87.19 107 ALA A N 1
ATOM 844 C CA . ALA A 1 107 ? -9.397 -22.114 39.782 1.00 87.19 107 ALA A CA 1
ATOM 845 C C . ALA A 1 107 ? -10.133 -23.440 40.032 1.00 87.19 107 ALA A C 1
ATOM 847 O O . ALA A 1 107 ? -9.566 -24.343 40.649 1.00 87.19 107 ALA A O 1
ATOM 848 N N . LEU A 1 108 ? -11.365 -23.581 39.530 1.00 88.38 108 LEU A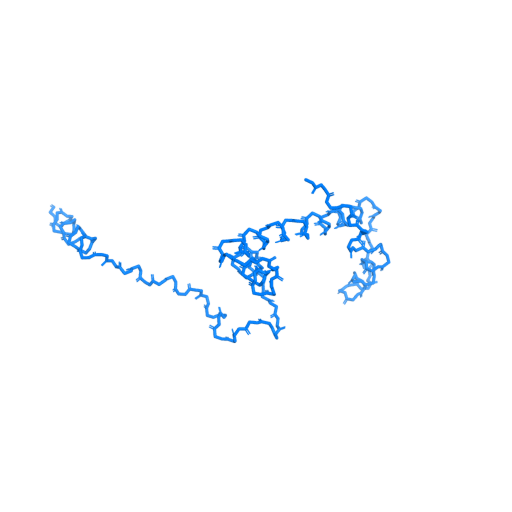 N 1
ATOM 849 C CA . LEU A 1 108 ? -12.114 -24.836 39.612 1.00 88.38 108 LEU A CA 1
ATOM 850 C C . LEU A 1 108 ? -11.435 -25.941 38.791 1.00 88.38 108 LEU A C 1
ATOM 852 O O . LEU A 1 108 ? -11.181 -27.014 39.329 1.00 88.38 108 LEU A O 1
ATOM 856 N N . ILE A 1 109 ? -11.038 -25.666 37.544 1.00 89.31 109 ILE A N 1
ATOM 857 C CA . ILE A 1 109 ? -10.354 -26.646 36.675 1.00 89.31 109 ILE A CA 1
ATOM 858 C C . ILE A 1 109 ? -9.071 -27.186 37.334 1.00 89.31 109 ILE A C 1
ATOM 860 O O . ILE A 1 109 ? -8.854 -28.396 37.376 1.00 89.31 109 ILE A O 1
ATOM 864 N N . ARG A 1 110 ? -8.249 -26.315 37.939 1.00 86.19 110 ARG A N 1
ATOM 865 C CA . ARG A 1 110 ? -7.023 -26.728 38.654 1.00 86.19 110 ARG A CA 1
ATOM 866 C C . ARG A 1 110 ? -7.288 -27.632 39.859 1.00 86.19 110 ARG A C 1
ATOM 868 O O . ARG A 1 110 ? -6.430 -28.445 40.191 1.00 86.19 110 ARG A O 1
ATOM 875 N N . LYS A 1 111 ? -8.436 -27.484 40.529 1.00 84.19 111 LYS A N 1
ATOM 876 C CA . LYS A 1 111 ? -8.819 -28.351 41.656 1.00 84.19 111 LYS A CA 1
ATOM 877 C C . LYS A 1 111 ? -9.198 -29.753 41.189 1.00 84.19 111 LYS A C 1
ATOM 879 O O . LYS A 1 111 ? -8.878 -30.713 41.878 1.00 84.19 111 LYS A O 1
ATOM 884 N N . PHE A 1 112 ? -9.837 -29.869 40.027 1.00 77.81 112 PHE A N 1
ATOM 885 C CA . PHE A 1 112 ? -10.251 -31.160 39.477 1.00 77.81 112 PHE A CA 1
ATOM 886 C C . PHE A 1 112 ? -9.132 -31.893 38.728 1.00 77.81 112 PHE A C 1
ATOM 888 O O . PHE A 1 112 ? -9.131 -33.114 38.718 1.00 77.81 112 PHE A O 1
ATOM 895 N N . SER A 1 113 ? -8.143 -31.180 38.179 1.00 67.94 113 SER A N 1
ATOM 896 C CA . SER A 1 113 ? -6.999 -31.783 37.471 1.00 67.94 113 SER A CA 1
ATOM 897 C C . SER A 1 113 ? -5.915 -32.388 38.385 1.00 67.94 113 SER A C 1
ATOM 899 O O . SER A 1 113 ? -4.952 -32.955 37.878 1.00 67.94 113 SER A O 1
ATOM 901 N N . LYS A 1 114 ? -6.018 -32.231 39.712 1.00 63.28 114 LYS A N 1
ATOM 902 C CA . LYS A 1 114 ? -5.065 -32.780 40.702 1.00 63.28 114 LYS A CA 1
ATOM 903 C C . LYS A 1 114 ? -5.578 -34.049 41.401 1.00 63.28 114 LYS A C 1
ATOM 905 O O . LYS A 1 114 ? -5.088 -34.387 42.477 1.00 63.28 114 LYS A O 1
ATOM 910 N N . LYS A 1 115 ? -6.582 -34.705 40.828 1.00 51.16 115 LYS A N 1
ATOM 911 C CA . LYS A 1 115 ? -7.172 -35.950 41.319 1.00 51.16 115 LYS A CA 1
ATOM 912 C C . LYS A 1 115 ? -7.003 -37.022 40.256 1.00 51.16 115 LYS A C 1
ATOM 914 O O . LYS A 1 115 ? -6.782 -38.179 40.662 1.00 51.16 115 LYS A O 1
#

Foldseek 3Di:
DDPPDDQPDDLVRVLVVVCVVPVVDDDDPVRSVVVSVVVSVVVVVLVVQLVVVCVVVVHPDRDPVSSQCCCCVPVVHDDPPDDDPVVPPPPPVPPPPQPVVNVVVVVVVVVVVVD

Mean predicted aligned error: 11.19 Å

Nearest PDB structures (foldseek):
  7edx-assembly1_l  TM=8.537E-01  e=2.072E-08  Homo sapiens
  1h3o-assembly2_D  TM=9.793E-01  e=4.377E-07  Homo sapiens
  7x58-assembly1_A  TM=8.327E-01  e=8.181E-03  Homo sapiens
  4wnn-assembly4_D  TM=6.855E-01  e=4.672E-03  Saccharomyces cerevisiae S288C
  6f3t-assembly4_L  TM=6.734E-01  e=1.839E-01  Homo sapiens

Secondary structure (DSSP, 8-state):
-------SS-HHHHHHHHHHH-TT----HHHHHHHHHHHHHHHHHHHHHHHHHHHHTT-SS--HHHHHHHHHHTS----TTSS-GGGGS----------HHHHHHHHHHHHHTT-

Organism: NCBI:txid399045

InterPro domains:
  IPR003228 Transcription initiation factor TFIID subunit 12 domain [PF03847] (10-77)
  IPR003228 Transcription initiation factor TFIID subunit 12 domain [cd07981] (6-79)
  IPR009072 Histone-fold [G3DSA:1.10.20.10] (5-79)
  IPR009072 Histone-fold [SSF47113] (7-79)
  IPR037794 Transcription initiation factor TFIID subunit 12 [PTHR12264] (7-112)

pLDDT: mean 83.83, std 16.05, range [41.69, 96.81]

Solvent-accessible surface area (backbone atoms only — not comparable to full-atom values): 7135 Å² total; per-residue (Å²): 131,84,76,86,66,74,74,84,60,51,73,68,57,53,54,52,52,43,43,76,76,41,74,86,69,80,79,53,73,72,57,49,52,52,53,45,52,49,53,44,51,50,51,54,53,49,51,53,55,13,47,52,45,18,49,71,77,70,44,95,60,82,49,71,67,32,44,48,50,45,34,42,73,73,66,72,43,83,58,89,97,59,79,63,85,73,68,73,54,68,77,70,66,68,72,69,80,62,49,69,68,52,50,51,52,53,54,52,52,60,64,63,75,76,115

Radius of gyration: 22.5 Å; Cα contacts (8 Å, |Δi|>4): 52; chains: 1; bounding box: 41×48×60 Å

Sequence (115 aa):
MGLCFEKVLTRTRLQDLLREIDPNEHLDDDVEEVLLQAADNFVDDVISRACDLAKHRKGTTLEAQDVLLVLQ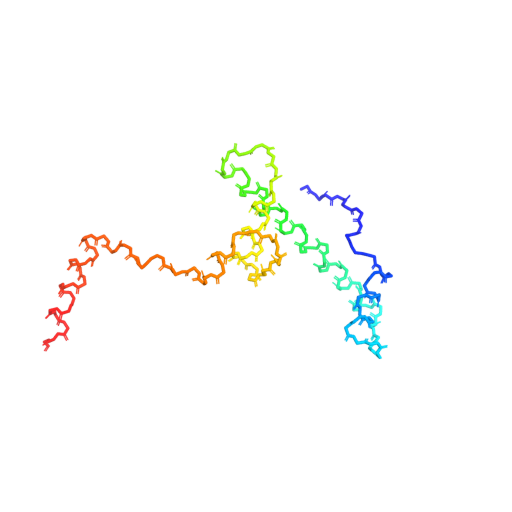GQLNMWIPGYGSAEEHQVPKMPSQSTSEAHRQRMALIRKFSKK